Protein AF-A0A165L0L4-F1 (afdb_monomer_lite)

Radius of gyration: 17.37 Å; chains: 1; bounding box: 60×36×44 Å

Organism: NCBI:txid1314781

Secondary structure (DSSP, 8-state):
----------S-TTTS---TTTS--GGGTS-GGGEEEEETTTTEEEEHHHHHHHHHH-TTTS-TT--GGGGTHHHH-B-SS------TT--S-TTB-TTTT--EEEEEGGGS-B-TTSPBPTT-EE-HHHHHHHHHHHHHHHS---

Sequence (146 aa):
PYLRRRRVLTDDIFNAGVDLYSSPTISDKVPIKRLVLRNLTAKEYVRGAELAQDQVCMPDMWPAYWNVGELLPLRVCWSSDDSAGLPEEYEGNITRGPWAGHRFDIVLEEDLPCDGEGSVLPGWTDVSDDVLDDACNLFSALYPKS

Foldseek 3Di:
DDDPDDPPPDDDPPPPPPPVPPPPDVPNVDPLQFKKKAQPFQQEIAGSVLVVVVCVVCVVQDDPPDHPVVLCLLAQAADPDQPPVFAPQQPGRSHHHPCHPTDIDMDTPQPQCDDPVRHRDPRHHYCNVVSVVSSSSRSCRVDPDD

pLDDT: mean 79.68, std 19.67, range [34.53, 97.69]

Structure (mmCIF, N/CA/C/O backbone):
data_AF-A0A165L0L4-F1
#
_entry.id   AF-A0A165L0L4-F1
#
loop_
_atom_site.group_PDB
_atom_site.id
_atom_site.type_symbol
_atom_site.label_atom_id
_atom_site.label_alt_id
_atom_site.label_comp_id
_atom_site.label_asym_id
_atom_site.label_entity_id
_atom_site.label_seq_id
_atom_site.pdbx_PDB_ins_code
_atom_site.Cartn_x
_atom_site.Cartn_y
_atom_site.Cartn_z
_atom_site.occupancy
_atom_site.B_iso_or_equiv
_atom_site.auth_seq_id
_atom_site.auth_comp_id
_atom_site.auth_asym_id
_atom_site.auth_atom_id
_atom_site.pdbx_PDB_model_num
ATOM 1 N N . PRO A 1 1 ? -35.167 2.257 12.611 1.00 39.56 1 PRO A N 1
ATOM 2 C CA . PRO A 1 1 ? -35.179 2.385 11.135 1.00 39.56 1 PRO A CA 1
ATOM 3 C C . PRO A 1 1 ? -34.611 3.748 10.701 1.00 39.56 1 PRO A C 1
ATOM 5 O O . PRO A 1 1 ? -35.348 4.719 10.570 1.00 39.56 1 PRO A O 1
ATOM 8 N N . TYR A 1 2 ? -33.288 3.830 10.540 1.00 34.78 2 TYR A N 1
ATOM 9 C CA . TYR A 1 2 ? -32.606 5.040 10.076 1.00 34.78 2 TYR A CA 1
ATOM 10 C C . TYR A 1 2 ? -32.112 4.815 8.648 1.00 34.78 2 TYR A C 1
ATOM 12 O O . TYR A 1 2 ? -31.130 4.117 8.414 1.00 34.78 2 TYR A O 1
ATOM 20 N N . LEU A 1 3 ? -32.825 5.397 7.686 1.00 42.19 3 LEU A N 1
ATOM 21 C CA . LEU A 1 3 ? -32.387 5.483 6.299 1.00 42.19 3 LEU A CA 1
ATOM 22 C C . LEU A 1 3 ? -31.293 6.556 6.207 1.00 42.19 3 LEU A C 1
ATOM 24 O O . LEU A 1 3 ? -31.588 7.748 6.119 1.00 42.19 3 LEU A O 1
ATOM 28 N N . ARG A 1 4 ? -30.018 6.148 6.211 1.00 42.72 4 ARG A N 1
ATOM 29 C CA . ARG A 1 4 ? -28.939 7.000 5.689 1.00 42.72 4 ARG A CA 1
ATOM 30 C C . ARG A 1 4 ? -29.153 7.117 4.179 1.00 42.72 4 ARG A C 1
ATOM 32 O O . ARG A 1 4 ? -28.944 6.152 3.448 1.00 42.72 4 ARG A O 1
ATOM 39 N N . ARG A 1 5 ? -29.577 8.295 3.710 1.00 38.38 5 ARG A N 1
ATOM 40 C CA . ARG A 1 5 ? -29.551 8.649 2.284 1.00 38.38 5 ARG A CA 1
ATOM 41 C C . ARG A 1 5 ? -28.110 8.508 1.785 1.00 38.38 5 ARG A C 1
ATOM 43 O O . ARG A 1 5 ? -27.276 9.359 2.078 1.00 38.38 5 ARG A O 1
ATOM 50 N N . ARG A 1 6 ? -27.815 7.442 1.035 1.00 40.19 6 ARG A N 1
ATOM 51 C CA . ARG A 1 6 ? -26.648 7.423 0.148 1.00 40.19 6 ARG A CA 1
ATOM 52 C C . ARG A 1 6 ? -26.869 8.517 -0.889 1.00 40.19 6 ARG A C 1
ATOM 54 O O . ARG A 1 6 ? -27.901 8.530 -1.556 1.00 40.19 6 ARG A O 1
ATOM 61 N N . ARG A 1 7 ? -25.918 9.441 -1.006 1.00 34.53 7 ARG A N 1
ATOM 62 C CA . ARG A 1 7 ? -25.837 10.318 -2.171 1.00 34.53 7 ARG A CA 1
ATOM 63 C C . ARG A 1 7 ? -25.427 9.411 -3.334 1.00 34.53 7 ARG A C 1
ATOM 65 O O . ARG A 1 7 ? -24.280 8.991 -3.407 1.00 34.53 7 ARG A O 1
ATOM 72 N N . VAL A 1 8 ? -26.399 9.011 -4.147 1.00 41.75 8 VAL A N 1
ATOM 73 C CA . VAL A 1 8 ? -26.143 8.344 -5.425 1.00 41.75 8 VAL A CA 1
ATOM 74 C C . VAL A 1 8 ? -25.534 9.415 -6.322 1.00 41.75 8 VAL A C 1
ATOM 76 O O . VAL A 1 8 ? -26.198 10.407 -6.617 1.00 41.75 8 VAL A O 1
ATOM 79 N N . LEU A 1 9 ? -24.253 9.268 -6.661 1.00 38.72 9 LEU A N 1
ATOM 80 C CA . LEU A 1 9 ? -23.666 10.009 -7.770 1.00 38.72 9 LEU A CA 1
ATOM 81 C C . LEU A 1 9 ? -24.298 9.422 -9.028 1.00 38.72 9 LEU A C 1
ATOM 83 O O . LEU A 1 9 ? -24.056 8.267 -9.372 1.00 38.72 9 LEU A O 1
ATOM 87 N N . THR A 1 10 ? -25.222 10.184 -9.598 1.00 39.88 10 THR A N 1
ATOM 88 C CA . THR A 1 10 ? -25.907 9.861 -10.840 1.00 39.88 10 THR A CA 1
ATOM 89 C C . THR A 1 10 ? -24.930 9.965 -11.999 1.00 39.88 10 THR A C 1
ATOM 91 O O . THR A 1 10 ? -24.306 11.007 -12.180 1.00 39.88 10 THR A O 1
ATOM 94 N N . ASP A 1 11 ? -24.900 8.864 -12.741 1.00 37.47 11 ASP A N 1
ATOM 95 C CA . ASP A 1 11 ? -24.643 8.732 -14.168 1.00 37.47 11 ASP A CA 1
ATOM 96 C C . ASP A 1 11 ? -23.198 8.953 -14.669 1.00 37.47 11 ASP A C 1
ATOM 98 O O . ASP A 1 11 ? -22.576 9.994 -14.494 1.00 37.47 11 ASP A O 1
ATOM 102 N N . ASP A 1 12 ? -22.702 7.909 -15.347 1.00 39.12 12 ASP A N 1
ATOM 103 C CA . ASP A 1 12 ? -21.625 7.933 -16.348 1.00 39.12 12 ASP A CA 1
ATOM 104 C C . ASP A 1 12 ? -20.142 7.964 -15.929 1.00 39.12 12 ASP A C 1
ATOM 106 O O . ASP A 1 12 ? -19.301 8.448 -16.685 1.00 39.12 12 ASP A O 1
ATOM 110 N N . ILE A 1 13 ? -19.752 7.292 -14.836 1.00 45.41 13 ILE A N 1
ATOM 111 C CA . ILE A 1 13 ? -18.313 7.044 -14.548 1.00 45.41 13 ILE A CA 1
ATOM 112 C C . ILE A 1 13 ? -17.625 6.232 -15.670 1.00 45.41 13 ILE A C 1
ATOM 114 O O . ILE A 1 13 ? -16.432 6.387 -15.901 1.00 45.41 13 ILE A O 1
ATOM 118 N N . PHE A 1 14 ? -18.363 5.383 -16.394 1.00 39.62 14 PHE A N 1
ATOM 119 C CA . PHE A 1 14 ? -17.791 4.550 -17.461 1.00 39.62 14 PHE A CA 1
ATOM 120 C C . PHE A 1 14 ? -17.787 5.209 -18.854 1.00 39.62 14 PHE A C 1
ATOM 122 O O . PHE A 1 14 ? -17.105 4.702 -19.739 1.00 39.62 14 PHE A O 1
ATOM 129 N N . ASN A 1 15 ? -18.519 6.315 -19.060 1.00 39.19 15 ASN A N 1
ATOM 130 C CA . ASN A 1 15 ? -18.666 6.969 -20.374 1.00 39.19 15 ASN A CA 1
ATOM 131 C C . ASN A 1 15 ? -18.042 8.368 -20.440 1.00 39.19 15 ASN A C 1
ATOM 133 O O . ASN A 1 15 ? -17.641 8.809 -21.517 1.00 39.19 15 ASN A O 1
ATOM 137 N N . ALA A 1 16 ? -17.934 9.074 -19.315 1.00 41.84 16 ALA A N 1
ATOM 138 C CA . ALA A 1 16 ? -17.135 10.283 -19.250 1.00 41.84 16 ALA A CA 1
ATOM 139 C C . ALA A 1 16 ? -15.679 9.843 -19.128 1.00 41.84 16 ALA A C 1
ATOM 141 O O . ALA A 1 16 ? -15.254 9.433 -18.051 1.00 41.84 16 ALA A O 1
ATOM 142 N N . GLY A 1 17 ? -14.934 9.867 -20.239 1.00 37.59 17 GLY A N 1
ATOM 143 C CA . GLY A 1 17 ? -13.486 9.687 -20.208 1.00 37.59 17 GLY A CA 1
ATOM 144 C C . GLY A 1 17 ? -12.927 10.554 -19.089 1.00 37.59 17 GLY A C 1
ATOM 145 O O . GLY A 1 17 ? -13.003 11.781 -19.163 1.00 37.59 17 GLY A O 1
ATOM 146 N N . VAL A 1 18 ? -12.482 9.909 -18.010 1.00 45.00 18 VAL A N 1
ATOM 147 C CA . VAL A 1 18 ? -11.891 10.604 -16.877 1.00 45.00 18 VAL A CA 1
ATOM 148 C C . VAL A 1 18 ? -10.649 11.258 -17.450 1.00 45.00 18 VAL A C 1
ATOM 150 O O . VAL A 1 18 ? -9.707 10.566 -17.831 1.00 45.00 18 VAL A O 1
ATOM 153 N N . ASP A 1 19 ? -10.671 12.581 -17.585 1.00 42.56 19 ASP A N 1
ATOM 154 C CA . ASP A 1 19 ? -9.451 13.334 -17.812 1.00 42.56 19 ASP A CA 1
ATOM 155 C C . ASP A 1 19 ? -8.629 13.199 -16.530 1.00 42.56 19 ASP A C 1
ATOM 157 O O . ASP A 1 19 ? -8.782 13.969 -15.577 1.00 42.56 19 ASP A O 1
ATOM 161 N N . LEU A 1 20 ? -7.827 12.132 -16.487 1.00 42.75 20 LEU A N 1
AT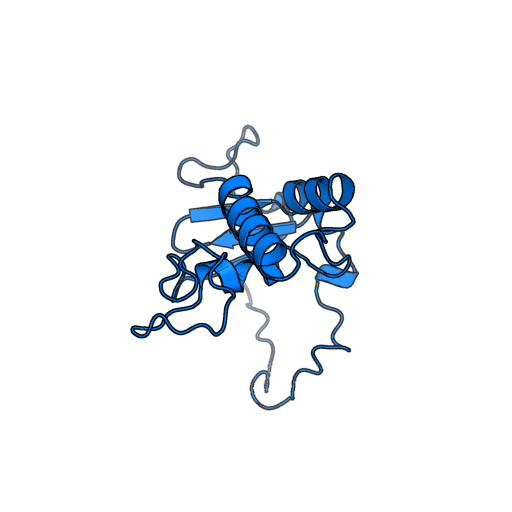OM 162 C CA . LEU A 1 20 ? -6.994 11.751 -15.351 1.00 42.75 20 LEU A CA 1
ATOM 163 C C . LEU A 1 20 ? -6.035 12.885 -14.949 1.00 42.75 20 LEU A C 1
ATOM 165 O O . LEU A 1 20 ? -5.531 12.864 -13.833 1.00 42.75 20 LEU A O 1
ATOM 169 N N . TYR A 1 21 ? -5.826 13.885 -15.817 1.00 42.66 21 TYR A N 1
ATOM 170 C CA . TYR A 1 21 ? -4.948 15.029 -15.576 1.00 42.66 21 TYR A CA 1
ATOM 171 C C . TYR A 1 21 ? -5.663 16.301 -15.094 1.00 42.66 21 TYR A C 1
ATOM 173 O O . TYR A 1 21 ? -4.999 17.181 -14.549 1.00 42.66 21 TYR A O 1
ATOM 181 N N . SER A 1 22 ? -6.986 16.413 -15.263 1.00 43.78 22 SER A N 1
ATOM 182 C CA . SER A 1 22 ? -7.754 17.620 -14.890 1.00 43.78 22 SER A CA 1
ATOM 183 C C . SER A 1 22 ? -8.788 17.389 -13.790 1.00 43.78 22 SER A C 1
ATOM 185 O O . SER A 1 22 ? -9.427 18.342 -13.337 1.00 43.78 22 SER A O 1
ATOM 187 N N . SER A 1 23 ? -8.997 16.145 -13.354 1.00 43.78 23 SER A N 1
ATOM 188 C CA . SER A 1 23 ? -9.835 15.871 -12.190 1.00 43.78 23 SER A CA 1
ATOM 189 C C . SER A 1 23 ? -9.045 16.204 -10.926 1.00 43.78 23 SER A C 1
ATOM 191 O O . SER A 1 23 ? -8.079 15.493 -10.652 1.00 43.78 23 SER A O 1
ATOM 193 N N . PRO A 1 24 ? -9.451 17.205 -10.117 1.00 42.41 24 PRO A N 1
ATOM 194 C CA . PRO A 1 24 ? -8.842 17.408 -8.819 1.00 42.41 24 PRO A CA 1
ATOM 195 C C . PRO A 1 24 ? -9.220 16.203 -7.970 1.00 42.41 24 PRO A C 1
ATOM 197 O O . PRO A 1 24 ? -10.331 16.114 -7.434 1.00 42.41 24 PRO A O 1
ATOM 200 N N . THR A 1 25 ? -8.335 15.216 -7.920 1.00 48.25 25 THR A N 1
ATOM 201 C CA . THR A 1 25 ? -8.504 14.081 -7.028 1.00 48.25 25 THR A CA 1
ATOM 202 C C . THR A 1 25 ? -8.541 14.629 -5.601 1.00 48.25 25 THR A C 1
ATOM 204 O O . THR A 1 25 ? -8.071 15.733 -5.313 1.00 48.25 25 THR A O 1
ATOM 207 N N . ILE A 1 26 ? -9.127 13.878 -4.666 1.00 46.34 26 ILE A N 1
ATOM 208 C CA . ILE A 1 26 ? -9.078 14.214 -3.229 1.00 46.34 26 ILE A CA 1
ATOM 209 C C . ILE A 1 26 ? -7.635 14.561 -2.779 1.00 46.34 26 ILE A C 1
ATOM 211 O O . ILE A 1 26 ? -7.462 15.387 -1.879 1.00 46.34 26 ILE A O 1
ATOM 215 N N . SER A 1 27 ? -6.633 14.008 -3.478 1.00 48.72 27 SER A N 1
ATOM 216 C CA . SER A 1 27 ? -5.196 14.265 -3.341 1.00 48.72 27 SER A CA 1
ATOM 217 C C . SER A 1 27 ? -4.783 15.738 -3.482 1.00 48.72 27 SER A C 1
ATOM 219 O O . SER A 1 27 ? -3.886 16.176 -2.770 1.00 48.72 27 SER A O 1
ATOM 221 N N . ASP A 1 28 ? -5.447 16.550 -4.312 1.00 55.84 28 ASP A N 1
ATOM 222 C CA . ASP A 1 28 ? -4.978 17.925 -4.579 1.00 55.84 28 ASP A CA 1
ATOM 223 C C . ASP A 1 28 ? -5.318 18.917 -3.458 1.00 55.84 28 ASP A C 1
ATOM 225 O O . ASP A 1 28 ? -4.777 20.022 -3.395 1.00 55.84 28 ASP A O 1
ATOM 229 N N . LYS A 1 29 ? -6.250 18.554 -2.567 1.00 65.19 29 LYS A N 1
ATOM 230 C CA . LYS A 1 29 ? -6.736 19.443 -1.495 1.00 65.19 29 LYS A CA 1
ATOM 231 C C . LYS A 1 29 ? -6.357 18.977 -0.099 1.00 65.19 29 LYS A C 1
ATOM 233 O O . LYS A 1 29 ? -6.386 19.782 0.833 1.00 65.19 29 LYS A O 1
ATOM 238 N N . VAL A 1 30 ? -6.035 17.698 0.062 1.00 76.75 30 VAL A N 1
ATOM 239 C CA . VAL A 1 30 ? -5.700 17.104 1.354 1.00 76.75 30 VAL A CA 1
ATOM 240 C C . VAL A 1 30 ? -4.241 16.662 1.318 1.00 76.75 30 VAL A C 1
ATOM 242 O O . VAL A 1 30 ? -3.890 15.847 0.472 1.00 76.75 30 VAL A O 1
ATOM 245 N N . PRO A 1 31 ? -3.385 17.156 2.232 1.00 86.56 31 PRO A N 1
ATOM 246 C CA . PRO A 1 31 ? -1.999 16.708 2.303 1.00 86.56 31 PRO A CA 1
ATOM 247 C C . PRO A 1 31 ? -1.911 15.183 2.430 1.00 86.56 31 PRO A C 1
ATOM 249 O O . PRO A 1 31 ? -2.579 14.623 3.298 1.00 86.56 31 PRO A O 1
ATOM 252 N N . ILE A 1 32 ? -1.045 14.538 1.636 1.00 88.25 32 ILE A N 1
ATOM 253 C CA . ILE A 1 32 ? -0.848 13.072 1.609 1.00 88.25 32 ILE A CA 1
ATOM 254 C C . ILE A 1 32 ? -0.662 12.502 3.017 1.00 88.25 32 ILE A C 1
ATOM 256 O O . ILE A 1 32 ? -1.271 11.495 3.361 1.00 88.25 32 ILE A O 1
ATOM 260 N N . LYS A 1 33 ? 0.081 13.210 3.877 1.00 91.56 33 LYS A N 1
ATOM 261 C CA . LYS A 1 33 ? 0.310 12.822 5.275 1.00 91.56 33 LYS A CA 1
ATOM 262 C C . LYS A 1 33 ? -0.946 12.662 6.140 1.00 91.56 33 LYS A C 1
ATOM 264 O O . LYS A 1 33 ? -0.837 12.199 7.260 1.00 91.56 33 LYS A O 1
ATOM 269 N N . ARG A 1 34 ? -2.111 13.122 5.672 1.00 92.00 34 ARG A N 1
ATOM 270 C CA . ARG A 1 34 ? -3.407 12.972 6.353 1.00 92.00 34 ARG A CA 1
ATOM 271 C C . ARG A 1 34 ? -4.266 11.862 5.755 1.00 92.00 34 ARG A C 1
ATOM 273 O O . ARG A 1 34 ? -5.397 11.694 6.202 1.00 92.00 34 ARG A O 1
ATOM 280 N N . LEU A 1 35 ? -3.790 11.184 4.716 1.00 93.00 35 LEU A N 1
ATOM 281 C CA . LEU A 1 35 ? -4.529 10.154 3.999 1.00 93.00 35 LEU A CA 1
ATOM 282 C C . LEU A 1 35 ? -4.085 8.765 4.446 1.00 93.00 35 LEU A C 1
ATOM 284 O O . LEU A 1 35 ? -2.919 8.542 4.765 1.00 93.00 35 LEU A O 1
ATOM 288 N N . VAL A 1 36 ? -5.018 7.822 4.410 1.00 95.00 36 VAL A N 1
ATOM 289 C CA . VAL A 1 36 ? -4.763 6.400 4.627 1.00 95.00 36 VAL A CA 1
ATOM 290 C C . VAL A 1 36 ? -5.446 5.608 3.521 1.00 95.00 36 VAL A C 1
ATOM 292 O O . VAL A 1 36 ? -6.644 5.780 3.286 1.00 95.00 36 VAL A O 1
ATOM 295 N N . LEU A 1 37 ? -4.694 4.731 2.855 1.00 96.12 37 LEU A N 1
ATOM 296 C CA . LEU A 1 37 ? -5.246 3.705 1.972 1.00 96.12 37 LEU A CA 1
ATOM 297 C C . LEU A 1 37 ? -5.634 2.497 2.824 1.00 96.12 37 LEU A C 1
ATOM 299 O O . LEU A 1 37 ? -4.800 1.969 3.553 1.00 96.12 37 LEU A O 1
ATOM 303 N N . ARG A 1 38 ? -6.878 2.027 2.719 1.00 96.62 38 ARG A N 1
ATOM 304 C CA . ARG A 1 38 ? -7.353 0.857 3.467 1.00 96.62 38 ARG A CA 1
ATOM 305 C C . ARG A 1 38 ? -7.716 -0.281 2.532 1.00 96.62 38 ARG A C 1
ATOM 307 O O . ARG A 1 38 ? -8.568 -0.132 1.660 1.00 96.62 38 ARG A O 1
ATOM 314 N N . ASN A 1 39 ? -7.150 -1.453 2.788 1.00 97.50 39 ASN A N 1
ATOM 315 C CA . ASN A 1 39 ? -7.621 -2.726 2.266 1.00 97.50 39 ASN A CA 1
ATOM 316 C C . ASN A 1 39 ? -8.760 -3.236 3.162 1.00 97.50 39 ASN A C 1
ATOM 318 O O . ASN A 1 39 ? -8.549 -3.834 4.218 1.00 97.50 39 ASN A O 1
ATOM 322 N N . LEU A 1 40 ? -10.004 -3.010 2.739 1.00 96.31 40 LEU A N 1
ATOM 323 C CA . LEU A 1 40 ? -11.197 -3.365 3.510 1.00 96.31 40 LEU A CA 1
ATOM 324 C C . LEU A 1 40 ? -11.420 -4.881 3.613 1.00 96.31 40 LEU A C 1
ATOM 326 O O . LEU A 1 40 ? -12.138 -5.316 4.525 1.00 96.31 40 LEU A O 1
ATOM 330 N N . THR A 1 41 ? -10.862 -5.649 2.667 1.00 96.38 41 THR A N 1
ATOM 331 C CA . THR A 1 41 ? -10.969 -7.112 2.589 1.00 96.38 41 THR A CA 1
ATOM 332 C C . THR A 1 41 ? -10.023 -7.782 3.577 1.00 96.38 41 THR A C 1
ATOM 334 O O . THR A 1 41 ? -10.485 -8.584 4.384 1.00 96.38 41 THR A O 1
ATOM 337 N N . ALA A 1 42 ? -8.738 -7.425 3.542 1.00 96.62 42 ALA A N 1
ATOM 338 C CA . ALA A 1 42 ? -7.714 -8.013 4.405 1.00 96.62 42 ALA A CA 1
ATOM 339 C C . ALA A 1 42 ? -7.581 -7.316 5.766 1.00 96.62 42 ALA A C 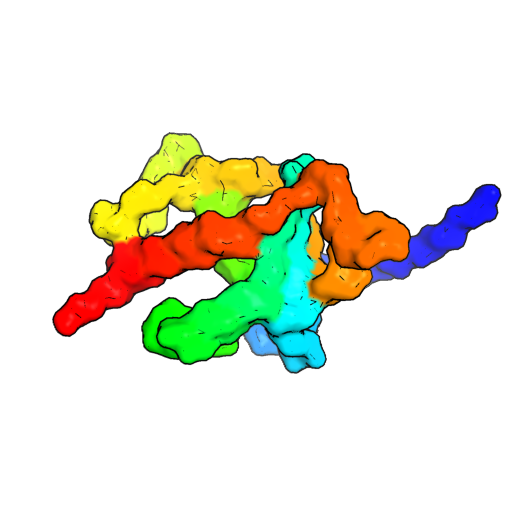1
ATOM 341 O O . ALA A 1 42 ? -6.950 -7.866 6.658 1.00 96.62 42 ALA A O 1
ATOM 342 N N . LYS A 1 43 ? -8.203 -6.138 5.935 1.00 96.69 43 LYS A N 1
ATOM 343 C CA . LYS A 1 43 ? -8.016 -5.260 7.102 1.00 96.69 43 LYS A CA 1
ATOM 344 C C . LYS A 1 43 ? -6.571 -4.787 7.237 1.00 96.69 43 LYS A C 1
ATOM 346 O O . LYS A 1 43 ? -6.008 -4.751 8.317 1.00 96.69 43 LYS A O 1
ATOM 351 N N . GLU A 1 44 ? -5.986 -4.360 6.132 1.00 97.50 44 GLU A N 1
ATOM 352 C CA . GLU A 1 44 ? -4.657 -3.746 6.123 1.00 97.50 44 GLU A CA 1
ATOM 353 C C . GLU A 1 44 ? -4.790 -2.262 5.791 1.00 97.50 44 GLU A C 1
ATOM 355 O O . GLU A 1 44 ? -5.770 -1.850 5.158 1.00 97.50 44 GLU A O 1
ATOM 360 N N . TYR A 1 45 ? -3.826 -1.447 6.199 1.00 97.12 45 TYR A N 1
ATOM 361 C CA . TYR A 1 45 ? -3.797 -0.036 5.844 1.00 97.12 45 TYR A CA 1
ATOM 362 C C . TYR A 1 45 ? -2.378 0.478 5.609 1.00 97.12 45 TYR A C 1
ATOM 364 O O . TYR A 1 45 ? -1.418 -0.042 6.166 1.00 97.12 45 TYR A O 1
ATOM 372 N N . VAL A 1 46 ? -2.273 1.513 4.776 1.00 97.12 46 VAL A N 1
ATOM 373 C CA . VAL A 1 46 ? -1.028 2.218 4.455 1.00 97.12 46 VAL A CA 1
ATOM 374 C C . VAL A 1 46 ? -1.205 3.689 4.794 1.00 97.12 46 VAL A C 1
ATOM 376 O O . VAL A 1 46 ? -2.125 4.346 4.292 1.00 97.12 46 VAL A O 1
ATOM 379 N N . ARG A 1 47 ? -0.333 4.209 5.655 1.00 96.06 47 ARG A N 1
ATOM 380 C CA . ARG A 1 47 ? -0.348 5.599 6.105 1.00 96.06 47 ARG A CA 1
ATOM 381 C C . ARG A 1 47 ? 0.372 6.481 5.096 1.00 96.06 47 ARG A C 1
ATOM 383 O O . ARG A 1 47 ? 1.559 6.322 4.833 1.00 96.06 47 ARG A O 1
ATOM 390 N N . GLY A 1 48 ? -0.323 7.495 4.593 1.00 94.00 48 GLY A N 1
ATOM 391 C CA . GLY A 1 48 ? 0.288 8.520 3.750 1.00 94.00 48 GLY A CA 1
ATOM 392 C C . GLY A 1 48 ? 1.315 9.373 4.495 1.00 94.00 48 GLY A C 1
ATOM 393 O O . GLY A 1 48 ? 2.143 10.016 3.859 1.00 94.00 48 GLY A O 1
ATOM 394 N N . ALA A 1 49 ? 1.294 9.376 5.833 1.00 94.19 49 ALA A N 1
ATOM 395 C CA . ALA A 1 49 ? 2.341 9.990 6.646 1.00 94.19 49 ALA A CA 1
ATOM 396 C C . ALA A 1 49 ? 3.707 9.321 6.431 1.00 94.19 49 ALA A C 1
ATOM 398 O O . ALA A 1 49 ? 4.692 10.040 6.288 1.00 94.19 49 ALA A O 1
ATOM 399 N N . GLU A 1 50 ? 3.746 7.988 6.339 1.00 95.38 50 GLU A N 1
ATOM 400 C CA . GLU A 1 50 ? 4.981 7.234 6.082 1.00 95.38 50 GLU A CA 1
ATOM 401 C C . GLU A 1 50 ? 5.479 7.492 4.656 1.00 95.38 50 GLU A C 1
ATOM 403 O O . GLU A 1 50 ? 6.628 7.873 4.468 1.00 95.38 50 GLU A O 1
ATOM 408 N N . LEU A 1 51 ? 4.586 7.463 3.655 1.00 92.31 51 LEU A N 1
ATOM 409 C CA . LEU A 1 51 ? 4.942 7.834 2.277 1.00 92.31 51 LEU A CA 1
ATOM 410 C C . LEU A 1 51 ? 5.506 9.263 2.188 1.00 92.31 51 LEU A C 1
ATOM 412 O O . LEU A 1 51 ? 6.506 9.509 1.519 1.00 92.31 51 LEU A O 1
ATOM 416 N N . ALA A 1 52 ? 4.865 10.225 2.855 1.00 90.94 52 ALA A N 1
ATOM 417 C CA . ALA A 1 52 ? 5.327 11.610 2.861 1.00 90.94 52 ALA A CA 1
ATOM 418 C C . ALA A 1 52 ? 6.690 11.757 3.559 1.00 90.94 52 ALA A C 1
ATOM 420 O O . ALA A 1 52 ? 7.489 12.608 3.168 1.00 90.94 52 ALA A O 1
ATOM 421 N N . GLN A 1 53 ? 6.957 10.951 4.588 1.00 91.50 53 GLN A N 1
ATOM 422 C CA . GLN A 1 53 ? 8.249 10.914 5.265 1.00 91.50 53 GLN A CA 1
ATOM 423 C C . GLN A 1 53 ? 9.336 10.343 4.344 1.00 91.50 53 GLN A C 1
ATOM 425 O O . GLN A 1 53 ? 10.396 10.957 4.207 1.00 91.50 53 GLN A O 1
ATOM 430 N N . ASP A 1 54 ? 9.047 9.245 3.649 1.00 88.69 54 ASP A N 1
ATOM 431 C CA . ASP A 1 54 ? 9.944 8.630 2.668 1.00 88.69 54 ASP A CA 1
ATOM 432 C C . ASP A 1 54 ? 10.257 9.562 1.494 1.00 88.69 54 ASP A C 1
ATOM 434 O O . ASP A 1 54 ? 11.418 9.713 1.115 1.00 88.69 54 ASP A O 1
ATOM 438 N N . GLN A 1 55 ? 9.258 10.286 0.984 1.00 86.38 55 GLN A N 1
ATOM 439 C CA . GLN A 1 55 ? 9.439 11.319 -0.042 1.00 86.38 55 GLN A CA 1
ATOM 440 C C . GLN A 1 55 ? 10.412 12.424 0.394 1.00 86.38 55 GLN A C 1
ATOM 442 O O . GLN A 1 55 ? 11.177 12.941 -0.420 1.00 86.38 55 GLN A O 1
ATOM 447 N N . VAL A 1 56 ? 10.405 12.794 1.678 1.00 84.81 56 VAL A N 1
ATOM 448 C CA . VAL A 1 56 ? 11.339 13.788 2.232 1.00 84.81 56 VAL A CA 1
ATOM 449 C C . VAL A 1 56 ? 12.738 13.197 2.408 1.00 84.81 56 VAL A C 1
ATOM 451 O O . VAL A 1 56 ? 13.728 13.887 2.162 1.00 84.81 56 VAL A O 1
ATOM 454 N N . CYS A 1 57 ? 12.837 11.938 2.836 1.00 82.12 57 CYS A N 1
ATOM 455 C CA . CYS A 1 57 ? 14.109 11.251 3.052 1.00 82.12 57 CYS A CA 1
ATOM 456 C C . CYS A 1 57 ? 14.806 10.849 1.743 1.00 82.12 57 CYS A C 1
ATOM 458 O O . CYS A 1 57 ? 16.036 10.841 1.686 1.00 82.12 57 CYS A O 1
ATOM 460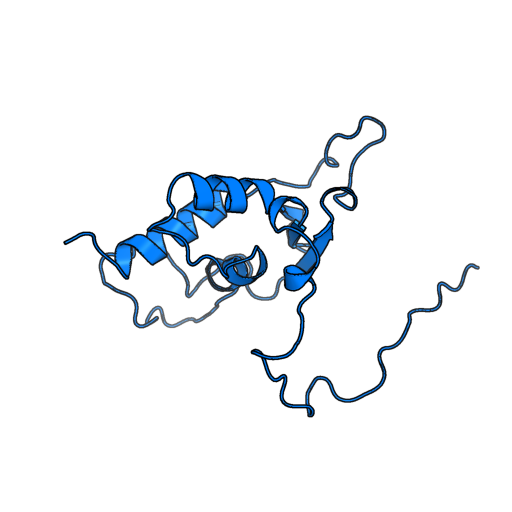 N N . MET A 1 58 ? 14.037 10.538 0.699 1.00 80.62 58 MET A N 1
ATOM 461 C CA . MET A 1 58 ? 14.518 10.041 -0.590 1.00 80.62 58 MET A CA 1
ATOM 462 C C . MET A 1 58 ? 13.871 10.806 -1.763 1.00 80.62 58 MET A C 1
ATOM 464 O O . MET A 1 58 ? 13.156 10.215 -2.573 1.00 80.62 58 MET A O 1
ATOM 468 N N . PRO A 1 59 ? 14.127 12.120 -1.905 1.00 76.88 59 PRO A N 1
ATOM 469 C CA . PRO A 1 59 ? 13.452 12.958 -2.902 1.00 76.88 59 PRO A CA 1
ATOM 470 C C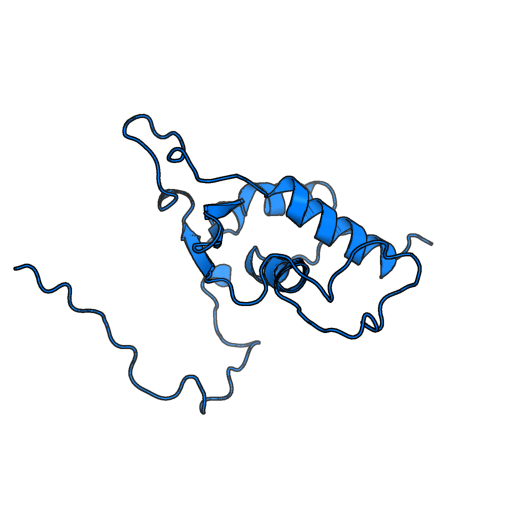 . PRO A 1 59 ? 13.745 12.550 -4.353 1.00 76.88 59 PRO A C 1
ATOM 472 O O . PRO A 1 59 ? 12.925 12.789 -5.233 1.00 76.88 59 PRO A O 1
ATOM 475 N N . ASP A 1 60 ? 14.888 11.907 -4.605 1.00 78.56 60 ASP A N 1
ATOM 476 C CA . ASP A 1 60 ? 15.257 11.403 -5.934 1.00 78.56 60 ASP A CA 1
ATOM 477 C C . ASP A 1 60 ? 14.564 10.070 -6.283 1.00 78.56 60 ASP A C 1
ATOM 479 O O . ASP A 1 60 ? 14.611 9.638 -7.433 1.00 78.56 60 ASP A O 1
ATOM 483 N N . MET A 1 61 ? 13.955 9.401 -5.296 1.00 74.00 61 MET A N 1
ATOM 484 C CA . MET A 1 61 ? 13.312 8.090 -5.449 1.00 74.00 61 MET A CA 1
ATOM 485 C C . MET A 1 61 ? 11.808 8.195 -5.707 1.00 74.00 61 MET A C 1
ATOM 487 O O . MET A 1 61 ? 11.227 7.347 -6.373 1.00 74.00 61 MET A O 1
ATOM 491 N N . TRP A 1 62 ? 11.162 9.235 -5.192 1.00 73.62 62 TRP A N 1
ATOM 492 C CA . TRP A 1 62 ? 9.711 9.336 -5.220 1.00 73.62 62 TRP A CA 1
ATOM 493 C C . TRP A 1 62 ? 9.263 10.504 -6.096 1.00 73.62 62 TRP A C 1
ATOM 495 O O . TRP A 1 62 ? 9.566 11.659 -5.784 1.00 73.62 62 TRP A O 1
ATOM 505 N N . PRO A 1 63 ? 8.490 10.262 -7.169 1.00 70.25 63 PRO A N 1
ATOM 506 C CA . PRO A 1 63 ? 7.878 11.352 -7.908 1.00 70.25 63 PRO A CA 1
ATOM 507 C C . PRO A 1 63 ? 6.968 12.173 -6.987 1.00 70.25 63 PRO A C 1
ATOM 509 O O . PRO A 1 63 ? 6.085 11.628 -6.329 1.00 70.25 63 PRO A O 1
ATOM 512 N N . ALA A 1 64 ? 7.138 13.498 -6.979 1.00 66.81 64 ALA A N 1
ATOM 513 C CA . ALA A 1 64 ? 6.425 14.405 -6.068 1.00 66.81 64 ALA A CA 1
ATOM 514 C C . ALA A 1 64 ? 4.884 14.380 -6.196 1.00 66.81 64 ALA A C 1
ATOM 516 O O . ALA A 1 64 ? 4.187 14.959 -5.368 1.00 66.81 64 ALA A O 1
ATOM 517 N N . TYR A 1 65 ? 4.354 13.747 -7.245 1.00 70.88 65 TYR A N 1
ATOM 518 C CA . TYR A 1 65 ? 2.922 13.604 -7.500 1.00 70.88 65 TYR A CA 1
ATOM 519 C C . TYR A 1 65 ? 2.335 12.264 -7.024 1.00 70.88 65 TYR A C 1
ATOM 521 O O . TYR A 1 65 ? 1.125 12.078 -7.132 1.00 70.88 65 TYR A O 1
ATOM 529 N N . TRP A 1 66 ? 3.144 11.326 -6.517 1.00 79.19 66 TRP A N 1
ATOM 530 C CA . TRP A 1 66 ? 2.623 10.068 -5.973 1.00 79.19 66 TRP A CA 1
ATOM 531 C C . TRP A 1 66 ? 1.897 10.301 -4.651 1.00 79.19 66 TRP A C 1
ATOM 533 O O . TRP A 1 66 ? 2.431 10.933 -3.737 1.00 79.19 66 TRP A O 1
ATOM 543 N N . ASN A 1 67 ? 0.695 9.743 -4.541 1.00 86.12 67 ASN A N 1
ATOM 544 C CA . ASN A 1 67 ? -0.065 9.627 -3.309 1.00 86.12 67 ASN A CA 1
ATOM 545 C C . ASN A 1 67 ? -0.215 8.138 -2.929 1.00 86.12 67 ASN A C 1
ATOM 547 O O . ASN A 1 67 ? 0.386 7.246 -3.528 1.00 86.12 67 ASN A O 1
ATOM 551 N N . VAL A 1 68 ? -0.988 7.852 -1.878 1.00 90.00 68 VAL A N 1
ATOM 552 C CA . VAL A 1 68 ? -1.174 6.473 -1.390 1.00 90.00 68 VAL A CA 1
ATOM 553 C C . VAL A 1 68 ? -1.902 5.566 -2.392 1.00 90.00 68 VAL A C 1
ATOM 555 O O . VAL A 1 68 ? -1.796 4.349 -2.294 1.00 90.00 68 VAL A O 1
ATOM 558 N N . GLY A 1 69 ? -2.640 6.123 -3.356 1.00 91.31 69 GLY A N 1
ATOM 559 C CA . GLY A 1 69 ? -3.337 5.372 -4.399 1.00 91.31 69 GLY A CA 1
ATOM 560 C C . GLY A 1 69 ? -2.396 4.770 -5.442 1.00 91.31 69 GLY A C 1
ATOM 561 O O . GLY A 1 69 ? -2.639 3.659 -5.908 1.00 91.31 69 GLY A O 1
ATOM 562 N N . GLU A 1 70 ? -1.295 5.446 -5.762 1.00 89.31 70 GLU A N 1
ATOM 563 C CA . GLU A 1 70 ? -0.273 4.993 -6.715 1.00 89.31 70 GLU A CA 1
ATOM 564 C C . GLU A 1 70 ? 0.521 3.792 -6.189 1.00 89.31 70 GLU A C 1
ATOM 566 O O . GLU A 1 70 ? 1.219 3.140 -6.960 1.00 89.31 70 GLU A O 1
ATOM 571 N N . LEU A 1 71 ? 0.359 3.441 -4.910 1.00 91.19 71 LEU A N 1
ATOM 572 C CA . LEU A 1 71 ? 0.912 2.223 -4.322 1.00 91.19 71 LEU A CA 1
ATOM 573 C C . LEU A 1 71 ? 0.072 0.972 -4.642 1.00 91.19 71 LEU A C 1
ATOM 575 O O . LEU A 1 71 ? 0.571 -0.147 -4.552 1.00 91.19 71 LEU A O 1
ATOM 579 N N . LEU A 1 72 ? -1.200 1.120 -5.043 1.00 93.50 72 LEU A N 1
ATOM 580 C CA . LEU A 1 72 ? -2.086 -0.020 -5.327 1.00 93.50 72 LEU A CA 1
ATOM 581 C C . LEU A 1 72 ? -1.551 -0.986 -6.398 1.00 93.50 72 LEU A C 1
ATOM 583 O O . LEU A 1 72 ? -1.606 -2.197 -6.154 1.00 93.50 72 LEU A O 1
ATOM 587 N N . PRO A 1 73 ? -1.040 -0.524 -7.562 1.00 90.38 73 PRO A N 1
ATOM 588 C CA . PRO A 1 73 ? -0.560 -1.402 -8.632 1.00 90.38 73 PRO A CA 1
ATOM 589 C C . PRO A 1 73 ? 0.499 -2.415 -8.189 1.00 90.38 73 PRO A C 1
ATOM 591 O O . PRO A 1 73 ? 0.575 -3.490 -8.778 1.00 90.38 73 PRO A O 1
ATOM 594 N N . LEU A 1 74 ? 1.254 -2.115 -7.126 1.00 90.38 74 LEU A N 1
ATOM 595 C CA . LEU A 1 74 ? 2.276 -3.001 -6.562 1.00 90.38 74 LEU A CA 1
ATOM 596 C C . LEU A 1 74 ? 1.691 -4.320 -6.048 1.00 90.38 74 LEU A C 1
ATOM 598 O O . LEU A 1 74 ? 2.380 -5.334 -6.030 1.00 90.38 74 LEU A O 1
ATOM 602 N N . ARG A 1 75 ? 0.415 -4.321 -5.636 1.00 94.75 75 ARG A N 1
ATOM 603 C CA . ARG A 1 75 ? -0.212 -5.478 -4.982 1.00 94.75 75 ARG A CA 1
ATOM 604 C C . ARG A 1 75 ? -1.534 -5.929 -5.594 1.00 94.75 75 ARG A C 1
ATOM 606 O O . ARG A 1 75 ? -1.977 -7.027 -5.271 1.00 94.75 75 ARG A O 1
ATOM 613 N N . VAL A 1 76 ? -2.196 -5.138 -6.444 1.00 95.12 76 VAL A N 1
ATOM 614 C CA . VAL A 1 76 ? -3.504 -5.524 -7.029 1.00 95.12 76 VAL A CA 1
ATOM 615 C C . VAL A 1 76 ? -3.397 -6.273 -8.356 1.00 95.12 76 VAL A C 1
ATOM 617 O O . VAL A 1 76 ? -4.372 -6.897 -8.782 1.00 95.12 76 VAL A O 1
ATOM 620 N N . CYS A 1 77 ? -2.250 -6.187 -9.028 1.00 92.25 77 CYS A N 1
ATOM 621 C CA . CYS A 1 77 ? -2.041 -6.808 -10.326 1.00 92.25 77 CYS A CA 1
ATOM 622 C C . CYS A 1 77 ? -2.095 -8.340 -10.219 1.00 92.25 77 CYS A C 1
ATOM 624 O O . CYS A 1 77 ? -1.546 -8.943 -9.297 1.00 92.25 77 CYS A O 1
ATOM 626 N N . TRP A 1 78 ? -2.785 -8.970 -11.173 1.00 93.75 78 TRP A N 1
ATOM 627 C CA . TRP A 1 78 ? -2.880 -10.423 -11.263 1.00 93.75 78 TRP A CA 1
ATOM 628 C C . TRP A 1 78 ? -2.760 -10.892 -12.711 1.00 93.75 78 TRP A C 1
ATOM 630 O O . TRP A 1 78 ? -3.506 -10.450 -13.583 1.00 93.75 78 TRP A O 1
ATOM 640 N N . SER A 1 79 ? -1.858 -11.836 -12.941 1.00 90.50 79 SER A N 1
ATOM 641 C CA . SER A 1 79 ? -1.659 -12.575 -14.174 1.00 90.50 79 SER A CA 1
ATOM 642 C C . SER A 1 79 ? -1.084 -13.957 -13.848 1.00 90.50 79 SER A C 1
ATOM 644 O O . SER A 1 79 ? -0.288 -14.139 -12.924 1.00 90.50 79 SER A O 1
ATOM 646 N N . SER A 1 80 ? -1.492 -14.969 -14.613 1.00 89.19 80 SER A N 1
ATOM 647 C CA . SER A 1 80 ? -0.857 -16.289 -14.555 1.00 89.19 80 SER A CA 1
ATOM 648 C C . SER A 1 80 ? 0.541 -16.277 -15.175 1.00 89.19 80 SER A C 1
ATOM 650 O O . SER A 1 80 ? 1.386 -17.062 -14.744 1.00 89.19 80 SER A O 1
ATOM 652 N N . ASP A 1 81 ? 0.733 -15.403 -16.166 1.00 87.56 81 ASP A N 1
ATOM 653 C CA . ASP A 1 81 ? 1.994 -15.098 -16.841 1.00 87.56 81 ASP A CA 1
ATOM 654 C C . ASP A 1 81 ? 2.776 -14.071 -16.010 1.00 87.56 81 ASP A C 1
ATOM 656 O O . ASP A 1 81 ? 2.209 -13.055 -15.597 1.00 87.56 81 ASP A O 1
ATOM 660 N N . ASP A 1 82 ? 4.046 -14.360 -15.736 1.00 86.00 82 ASP A N 1
ATOM 661 C CA . ASP A 1 82 ? 4.933 -13.512 -14.942 1.00 86.00 82 ASP A CA 1
ATOM 662 C C . ASP A 1 82 ? 5.604 -12.398 -15.759 1.00 86.00 82 ASP A C 1
ATOM 664 O O . ASP A 1 82 ? 6.221 -11.504 -15.177 1.00 86.00 82 ASP A O 1
ATOM 668 N N . SER A 1 83 ? 5.415 -12.378 -17.081 1.00 85.62 83 SER A N 1
ATOM 669 C CA . SER A 1 83 ? 5.917 -11.315 -17.945 1.00 85.62 83 SER A CA 1
ATOM 670 C C . SER A 1 83 ? 5.237 -9.973 -17.643 1.00 85.62 83 SER A C 1
ATOM 672 O O . SER A 1 83 ? 4.097 -9.719 -18.033 1.00 85.62 83 SER A O 1
ATOM 674 N N . ALA A 1 84 ? 5.959 -9.090 -16.948 1.00 85.56 84 ALA A N 1
ATOM 675 C CA . ALA A 1 84 ? 5.508 -7.739 -16.592 1.00 85.56 84 ALA A CA 1
ATOM 676 C C . ALA A 1 84 ? 6.238 -6.618 -17.356 1.00 85.56 84 ALA A C 1
ATOM 678 O O . ALA A 1 84 ? 5.917 -5.445 -17.180 1.00 85.56 84 ALA A O 1
ATOM 679 N N . GLY A 1 85 ? 7.234 -6.961 -18.184 1.00 87.62 85 GLY A N 1
ATOM 680 C CA . GLY A 1 85 ? 8.098 -5.976 -18.848 1.00 87.62 85 GLY A CA 1
ATOM 681 C C . GLY A 1 85 ? 8.966 -5.165 -17.876 1.00 87.62 85 GLY A C 1
ATOM 682 O O . GLY A 1 85 ? 9.318 -4.029 -18.185 1.00 87.62 85 GLY A O 1
ATOM 683 N N . LEU A 1 86 ? 9.270 -5.729 -16.704 1.00 88.06 86 LEU A N 1
ATOM 684 C CA . LEU A 1 86 ? 10.124 -5.118 -15.687 1.00 88.06 86 LEU A CA 1
ATOM 685 C C . LEU A 1 86 ? 11.591 -5.558 -15.849 1.00 88.06 86 LEU A C 1
ATOM 687 O O . LEU A 1 86 ? 11.834 -6.615 -16.438 1.00 88.06 86 LEU A O 1
ATOM 691 N N . PRO A 1 87 ? 12.557 -4.760 -15.354 1.00 89.00 87 PRO A N 1
ATOM 692 C CA . PRO A 1 87 ? 13.976 -5.122 -15.353 1.00 89.00 87 PRO A CA 1
ATOM 693 C C . PRO A 1 87 ? 14.241 -6.435 -14.603 1.00 89.00 87 PRO A C 1
ATOM 695 O O . PRO A 1 87 ? 13.508 -6.769 -13.672 1.00 89.00 87 PRO A O 1
ATOM 698 N N . GLU A 1 88 ? 15.300 -7.160 -14.980 1.00 86.12 88 GLU A N 1
ATOM 699 C CA . GLU A 1 88 ? 15.680 -8.429 -14.331 1.00 86.12 88 GLU A CA 1
ATOM 700 C C . GLU A 1 88 ? 16.085 -8.234 -12.860 1.00 86.12 88 GLU A C 1
ATOM 702 O O . GLU A 1 88 ? 15.982 -9.157 -12.058 1.00 86.12 88 GLU A O 1
ATOM 707 N N . GLU A 1 89 ? 16.509 -7.023 -12.495 1.00 87.06 89 GLU A N 1
ATOM 708 C CA . GLU A 1 89 ? 16.881 -6.617 -11.141 1.00 87.06 89 GLU A CA 1
ATOM 709 C C . GLU A 1 89 ? 15.673 -6.464 -10.204 1.00 87.06 89 GLU A C 1
ATOM 711 O O . GLU A 1 89 ? 15.842 -6.355 -8.988 1.00 87.06 89 GLU A O 1
ATOM 716 N N . TYR A 1 90 ? 14.448 -6.432 -10.741 1.00 88.00 90 TYR A N 1
ATOM 717 C CA . TYR A 1 90 ? 13.245 -6.411 -9.920 1.00 88.00 90 TYR A CA 1
ATOM 718 C C . TYR A 1 90 ? 12.916 -7.822 -9.421 1.00 88.00 90 TYR A C 1
ATOM 720 O O . TYR A 1 90 ? 12.370 -8.649 -10.147 1.00 88.00 90 TYR A O 1
ATOM 728 N N . GLU A 1 91 ? 13.198 -8.081 -8.144 1.00 81.56 91 GLU A N 1
ATOM 729 C CA . GLU A 1 91 ? 12.949 -9.385 -7.509 1.00 81.56 91 GLU A CA 1
ATOM 730 C C . GLU A 1 91 ? 11.505 -9.562 -6.989 1.00 81.56 91 GLU A C 1
ATOM 732 O O . GLU A 1 91 ? 11.146 -10.619 -6.464 1.00 81.56 91 GLU A O 1
ATOM 737 N N . GLY A 1 92 ? 10.657 -8.536 -7.113 1.00 82.31 92 GLY A N 1
ATOM 738 C CA . GLY A 1 92 ? 9.269 -8.582 -6.654 1.00 82.31 92 GLY A CA 1
ATOM 739 C C . GLY A 1 92 ? 8.333 -9.341 -7.603 1.00 82.31 92 GLY A C 1
ATOM 740 O O . GLY A 1 92 ? 8.609 -9.532 -8.785 1.00 82.31 92 GLY A O 1
ATOM 741 N N . ASN A 1 93 ? 7.167 -9.752 -7.096 1.00 85.25 93 ASN A N 1
ATOM 742 C CA . ASN A 1 93 ? 6.142 -10.430 -7.895 1.00 85.25 93 ASN A CA 1
ATOM 743 C C . ASN A 1 93 ? 4.892 -9.561 -8.064 1.00 85.25 93 ASN A C 1
ATOM 745 O O . ASN A 1 93 ? 3.871 -9.770 -7.405 1.00 85.25 93 ASN A O 1
ATOM 749 N N . ILE A 1 94 ? 4.964 -8.601 -8.987 1.00 89.44 94 ILE A N 1
ATOM 750 C CA . ILE A 1 94 ? 3.843 -7.696 -9.266 1.00 89.44 94 ILE A CA 1
ATOM 751 C C . ILE A 1 94 ? 2.662 -8.415 -9.940 1.00 89.44 94 ILE A C 1
ATOM 753 O O . ILE A 1 94 ? 1.522 -7.986 -9.816 1.00 89.44 94 ILE A O 1
ATOM 757 N N . THR A 1 95 ? 2.901 -9.520 -10.653 1.00 91.25 95 THR A N 1
ATOM 758 C CA . THR A 1 95 ? 1.867 -10.243 -11.416 1.00 91.25 95 THR A CA 1
ATOM 759 C C . THR A 1 95 ? 1.048 -11.197 -10.558 1.00 91.25 95 THR A C 1
ATOM 761 O O . THR A 1 95 ? 0.035 -11.703 -11.021 1.00 91.25 95 THR A O 1
ATOM 764 N N . ARG A 1 96 ? 1.418 -11.452 -9.302 1.00 92.06 96 ARG A N 1
ATOM 765 C CA . ARG A 1 96 ? 0.619 -12.260 -8.365 1.00 92.06 96 ARG A CA 1
ATOM 766 C C . ARG A 1 96 ? 0.390 -11.513 -7.067 1.00 92.06 96 ARG A C 1
ATOM 768 O O . ARG A 1 96 ? 0.623 -12.035 -5.978 1.00 92.06 96 ARG A O 1
ATOM 775 N N . GLY A 1 97 ? -0.083 -10.286 -7.210 1.00 93.56 97 GLY A N 1
ATOM 776 C CA . GLY A 1 97 ? -0.297 -9.386 -6.103 1.00 93.56 97 GLY A CA 1
ATOM 777 C C . GLY A 1 97 ? -1.318 -9.931 -5.086 1.00 93.56 97 GLY A C 1
ATOM 778 O O . GLY A 1 97 ? -2.392 -10.413 -5.472 1.00 93.56 97 GLY A O 1
ATOM 779 N N . PRO A 1 98 ? -1.029 -9.839 -3.773 1.00 95.25 98 PRO A N 1
ATOM 780 C CA . PRO A 1 98 ? -1.886 -10.380 -2.712 1.00 95.25 98 PRO A CA 1
ATOM 781 C C . PRO A 1 98 ? -3.214 -9.626 -2.558 1.00 95.25 98 PRO A C 1
ATOM 783 O O . PRO A 1 98 ? -4.096 -10.065 -1.826 1.00 95.25 98 PRO A O 1
ATOM 786 N N . TRP A 1 99 ? -3.356 -8.477 -3.217 1.00 96.94 99 TRP A N 1
ATOM 787 C CA . TRP A 1 99 ? -4.518 -7.594 -3.153 1.00 96.94 99 TRP A CA 1
ATOM 788 C C . TRP A 1 99 ? -5.429 -7.703 -4.378 1.00 96.94 99 TRP A C 1
ATOM 790 O O . TRP A 1 99 ? -6.390 -6.939 -4.520 1.00 96.94 99 TRP A O 1
ATOM 800 N N . ALA A 1 100 ? -5.158 -8.655 -5.270 1.00 95.38 100 ALA A N 1
ATOM 801 C CA . ALA A 1 100 ? -5.980 -8.904 -6.441 1.00 95.38 100 ALA A CA 1
ATOM 802 C C . ALA A 1 100 ? -7.448 -9.179 -6.059 1.00 95.38 100 ALA A C 1
ATOM 804 O O . ALA A 1 100 ? -7.768 -10.100 -5.309 1.00 95.38 100 ALA A O 1
ATOM 805 N N . GLY A 1 101 ? -8.366 -8.361 -6.583 1.00 95.75 101 GLY A N 1
ATOM 806 C CA . GLY A 1 101 ? -9.806 -8.480 -6.319 1.00 95.75 101 GLY A CA 1
ATOM 807 C C . GLY A 1 101 ? -10.271 -7.980 -4.942 1.00 95.75 101 GLY A C 1
ATOM 808 O O . GLY A 1 101 ? -11.443 -8.149 -4.595 1.00 95.75 101 GLY A O 1
ATOM 809 N N . HIS A 1 102 ? -9.396 -7.360 -4.146 1.00 97.69 102 HIS A N 1
ATOM 810 C CA . HIS A 1 102 ? -9.767 -6.776 -2.856 1.00 97.69 102 HIS A CA 1
ATOM 811 C C . HIS A 1 102 ? -10.526 -5.447 -3.009 1.00 97.69 102 HIS A C 1
ATOM 813 O O . HIS A 1 102 ? -10.607 -4.854 -4.085 1.00 97.69 102 HIS A O 1
ATOM 819 N N . ARG A 1 103 ? -11.130 -4.983 -1.907 1.00 97.44 103 ARG A N 1
ATOM 820 C CA . ARG A 1 103 ? -11.866 -3.712 -1.845 1.00 97.44 103 ARG A CA 1
ATOM 821 C C . ARG A 1 103 ? -11.050 -2.663 -1.108 1.00 97.44 103 ARG A C 1
ATOM 823 O O . ARG A 1 103 ? -10.583 -2.937 -0.005 1.00 97.44 103 ARG A O 1
ATOM 830 N N . PHE A 1 104 ? -10.984 -1.463 -1.677 1.00 96.25 104 PHE A N 1
ATOM 831 C CA . PHE A 1 104 ? -10.174 -0.360 -1.168 1.00 96.25 104 PHE A CA 1
ATOM 832 C C . PHE A 1 104 ? -10.976 0.925 -1.012 1.00 96.25 104 PHE A C 1
ATOM 834 O O . PHE A 1 104 ? -11.935 1.162 -1.750 1.00 96.25 104 PHE A O 1
ATOM 841 N N . ASP A 1 105 ? -10.544 1.766 -0.081 1.00 94.88 105 ASP A N 1
ATOM 842 C CA . ASP A 1 105 ? -10.853 3.190 -0.066 1.00 94.88 105 ASP A CA 1
ATOM 843 C C . ASP A 1 105 ? -9.650 4.005 0.431 1.00 94.88 105 ASP A C 1
ATOM 845 O O . ASP A 1 105 ? -8.715 3.464 1.023 1.00 94.88 105 ASP A O 1
ATOM 849 N N . ILE A 1 106 ? -9.663 5.307 0.141 1.00 93.81 106 ILE A N 1
ATOM 850 C CA . ILE A 1 106 ? -8.715 6.279 0.688 1.00 93.81 106 ILE A CA 1
ATOM 851 C C . ILE A 1 106 ? -9.524 7.235 1.552 1.00 93.81 106 ILE A C 1
ATOM 853 O O . ILE A 1 106 ? -10.499 7.830 1.085 1.00 93.81 106 ILE A O 1
ATOM 857 N N . VAL A 1 107 ? -9.135 7.360 2.814 1.00 91.56 107 VAL A N 1
ATOM 858 C CA . VAL A 1 107 ? -9.832 8.179 3.812 1.00 91.56 107 VAL A CA 1
ATOM 859 C C . VAL A 1 107 ? -8.855 9.072 4.561 1.00 91.56 107 VAL A C 1
ATOM 861 O O . VAL A 1 107 ? -7.644 8.971 4.364 1.00 91.56 107 VAL A O 1
ATOM 864 N N . LEU A 1 108 ? -9.372 9.959 5.412 1.00 91.00 108 LEU A N 1
ATOM 865 C CA . LEU A 1 108 ? -8.526 10.676 6.354 1.00 91.00 108 LEU A CA 1
ATOM 866 C C . LEU A 1 108 ? -8.017 9.714 7.433 1.00 91.00 108 LEU A C 1
ATOM 868 O O . LEU A 1 108 ? -8.701 8.763 7.800 1.00 91.00 108 LEU A O 1
ATOM 872 N N . GLU A 1 109 ? -6.839 9.986 7.981 1.00 89.56 109 GLU A N 1
ATOM 873 C CA . GLU A 1 109 ? -6.263 9.187 9.070 1.00 89.56 109 GLU A CA 1
ATOM 874 C C . GLU A 1 109 ? -7.173 9.140 10.308 1.00 89.56 109 GLU A C 1
ATOM 876 O O . GLU A 1 109 ? -7.293 8.102 10.950 1.00 89.56 109 GLU A O 1
ATOM 881 N N . GLU A 1 110 ? -7.913 10.218 10.577 1.00 87.44 110 GLU A N 1
ATOM 882 C CA . GLU A 1 110 ? -8.922 10.282 11.646 1.00 87.44 110 GLU A CA 1
ATOM 883 C C . GLU A 1 110 ? -10.130 9.346 11.427 1.00 87.44 110 GLU A C 1
ATOM 885 O O . GLU A 1 110 ? -10.856 9.054 12.375 1.00 87.44 110 GLU A O 1
ATOM 890 N N . ASP A 1 111 ? -10.335 8.850 10.200 1.00 88.44 111 ASP A N 1
ATOM 891 C CA . ASP A 1 111 ? -11.370 7.868 9.855 1.00 88.44 111 ASP A CA 1
ATOM 892 C C . ASP A 1 111 ? -10.858 6.415 9.926 1.00 88.44 111 ASP A C 1
ATOM 894 O O . ASP A 1 111 ? -11.602 5.472 9.604 1.00 88.44 111 ASP A O 1
ATOM 898 N N . LEU A 1 112 ? -9.590 6.202 10.301 1.00 89.62 112 LEU A N 1
ATOM 899 C CA . LEU A 1 112 ? -9.078 4.867 10.579 1.00 89.62 112 LEU A CA 1
ATOM 900 C C . LEU A 1 112 ? -9.841 4.296 11.786 1.00 89.62 112 LEU A C 1
ATOM 902 O O . LEU A 1 112 ? -10.060 5.007 12.767 1.00 89.62 112 LEU A O 1
ATOM 906 N N . PRO A 1 113 ? -10.321 3.041 11.737 1.00 85.94 113 PRO A N 1
ATOM 907 C CA . PRO A 1 113 ? -11.102 2.509 12.842 1.00 85.94 113 PRO A CA 1
ATOM 908 C C . PRO A 1 113 ? -10.234 2.416 14.097 1.00 85.94 113 PRO A C 1
ATOM 910 O O . PRO A 1 113 ? -9.312 1.608 14.121 1.00 85.94 113 PRO A O 1
ATOM 913 N N . CYS A 1 114 ? -10.560 3.195 15.129 1.00 87.94 114 CYS A N 1
ATOM 914 C CA . CYS A 1 114 ? -9.879 3.178 16.423 1.00 87.94 114 CYS A CA 1
ATOM 915 C C . CYS A 1 114 ? -10.819 2.766 17.566 1.00 87.94 114 CYS A C 1
ATOM 917 O O . CYS A 1 114 ? -12.045 2.865 17.457 1.00 87.94 114 CYS A O 1
ATOM 919 N N . ASP A 1 115 ? -10.239 2.283 18.661 1.00 85.06 115 ASP A N 1
ATOM 920 C CA . ASP A 1 115 ? -10.931 2.074 19.927 1.00 85.06 115 ASP A CA 1
ATOM 921 C C . ASP A 1 115 ? -11.160 3.400 20.679 1.00 85.06 115 ASP A C 1
ATOM 923 O O . ASP A 1 115 ? -10.836 4.490 20.202 1.00 85.06 115 ASP A O 1
ATOM 927 N N . GLY A 1 116 ? -11.765 3.320 21.868 1.00 77.38 116 GLY A N 1
ATOM 928 C CA . GLY A 1 116 ? -12.037 4.498 22.698 1.00 77.38 116 GLY A CA 1
ATOM 929 C C . GLY A 1 116 ? -10.785 5.197 23.242 1.00 77.38 116 GLY A C 1
ATOM 930 O O . GLY A 1 116 ? -10.902 6.305 23.762 1.00 77.38 116 GLY A O 1
ATOM 931 N N . GLU A 1 117 ? -9.613 4.572 23.125 1.00 81.62 117 GLU A N 1
ATOM 932 C CA . GLU A 1 117 ? -8.317 5.078 23.587 1.00 81.62 117 GLU A CA 1
ATOM 933 C C . GLU A 1 117 ? -7.500 5.683 22.430 1.00 81.62 117 GLU A C 1
ATOM 935 O O . GLU A 1 117 ? -6.441 6.267 22.658 1.00 81.62 117 GLU A O 1
ATOM 940 N N . GLY A 1 118 ? -8.020 5.613 21.197 1.00 79.75 118 GLY A N 1
ATOM 941 C CA . GLY A 1 118 ? -7.390 6.152 19.992 1.00 79.75 118 GLY A CA 1
ATOM 942 C C . GLY A 1 118 ? -6.427 5.183 19.308 1.00 79.75 118 GLY A C 1
ATOM 943 O O . GLY A 1 118 ? -5.803 5.563 18.318 1.00 79.75 118 GLY A O 1
ATOM 944 N N . SER A 1 119 ? -6.324 3.941 19.787 1.00 83.62 119 SER A N 1
ATOM 945 C CA . SER A 1 119 ? -5.527 2.899 19.137 1.00 83.62 119 SER A CA 1
ATOM 946 C C . SER A 1 119 ? -6.312 2.291 17.985 1.00 83.62 119 SER A C 1
ATOM 948 O O . SER A 1 119 ? -7.520 2.089 18.092 1.00 83.62 119 SER A O 1
ATOM 950 N N . VAL A 1 120 ? -5.640 1.967 16.880 1.00 86.81 120 VAL A N 1
ATOM 951 C CA . VAL A 1 120 ? -6.285 1.301 15.742 1.00 86.81 120 VAL A CA 1
ATOM 952 C C . VAL A 1 120 ? -6.912 -0.019 16.204 1.00 86.81 120 VAL A C 1
ATOM 954 O O . VAL A 1 120 ? -6.304 -0.778 16.959 1.00 86.81 120 VAL A O 1
ATOM 957 N N . LEU A 1 121 ? -8.151 -0.278 15.776 1.00 83.94 121 LEU A N 1
ATOM 958 C CA . LEU A 1 121 ? -8.938 -1.422 16.223 1.00 83.94 121 LEU A CA 1
ATOM 959 C C . LEU A 1 121 ? -8.171 -2.739 16.019 1.00 83.94 121 LEU A C 1
ATOM 961 O O . LEU A 1 121 ? -7.605 -2.952 14.940 1.00 83.94 121 LEU A O 1
ATOM 965 N N . PRO A 1 122 ? -8.246 -3.674 16.987 1.00 80.88 122 PRO A N 1
ATOM 966 C CA . PRO A 1 122 ? -7.674 -5.005 16.841 1.00 80.88 122 PRO A CA 1
ATOM 967 C C . PRO A 1 122 ? -8.137 -5.679 15.545 1.00 80.88 122 PRO A C 1
ATOM 969 O O . PRO A 1 122 ? -9.335 -5.744 15.255 1.00 80.88 122 PRO A O 1
ATOM 972 N N . GLY A 1 123 ? -7.179 -6.189 14.772 1.00 87.56 123 GLY A N 1
ATOM 973 C CA . GLY A 1 123 ? -7.427 -6.847 13.489 1.00 87.56 123 GLY A CA 1
ATOM 974 C C . GLY A 1 123 ? -7.206 -5.966 12.263 1.00 87.56 123 GLY A C 1
ATOM 975 O O . GLY A 1 123 ? -7.333 -6.489 11.163 1.00 87.56 123 GLY A O 1
ATOM 976 N N . TRP A 1 124 ? -6.868 -4.682 12.430 1.00 95.94 124 TRP A N 1
ATOM 977 C CA . TRP A 1 124 ? -6.244 -3.904 11.362 1.00 95.94 124 TRP A CA 1
ATOM 978 C C . TRP A 1 124 ? -4.719 -3.950 11.469 1.00 95.94 124 TRP A C 1
ATOM 980 O O . TRP A 1 124 ? -4.174 -3.807 12.562 1.00 95.94 124 TRP A O 1
ATOM 990 N N . THR A 1 125 ? -4.042 -4.122 10.338 1.00 96.50 125 THR A N 1
ATOM 991 C CA . THR A 1 125 ? -2.579 -4.215 10.260 1.00 96.50 125 THR A CA 1
ATOM 992 C C . THR A 1 125 ? -2.016 -3.046 9.464 1.00 96.50 125 THR A C 1
ATOM 994 O O . THR A 1 125 ? -2.448 -2.802 8.337 1.00 96.50 125 THR A O 1
ATOM 997 N N . ASP A 1 126 ? -1.056 -2.331 10.050 1.00 96.69 126 ASP A N 1
ATOM 998 C CA . ASP A 1 126 ? -0.244 -1.364 9.315 1.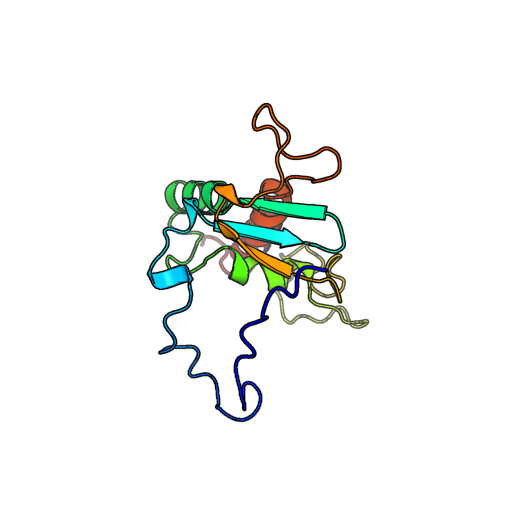00 96.69 126 ASP A CA 1
ATOM 999 C C . ASP A 1 126 ? 0.736 -2.123 8.421 1.00 96.69 126 ASP A C 1
ATOM 1001 O O . ASP A 1 126 ? 1.539 -2.906 8.924 1.00 96.69 126 ASP A O 1
ATOM 1005 N N . VAL A 1 127 ? 0.645 -1.911 7.114 1.00 97.62 127 VAL A N 1
ATOM 1006 C CA . VAL A 1 127 ? 1.538 -2.517 6.114 1.00 97.62 127 VAL A CA 1
ATOM 1007 C C . VAL A 1 127 ? 2.278 -1.442 5.323 1.00 97.62 127 VAL A C 1
ATOM 1009 O O . VAL A 1 127 ? 2.664 -1.670 4.179 1.00 97.62 127 VAL A O 1
ATOM 1012 N N . SER A 1 128 ? 2.424 -0.243 5.903 1.00 96.56 128 SER A N 1
ATOM 1013 C CA . SER A 1 128 ? 3.085 0.887 5.245 1.00 96.56 128 SER A CA 1
ATOM 1014 C C . SER A 1 128 ? 4.501 0.526 4.812 1.00 96.56 128 SER A C 1
ATOM 1016 O O . SER A 1 128 ? 4.793 0.645 3.628 1.00 96.56 128 SER A O 1
ATOM 1018 N N . ASP A 1 129 ? 5.321 0.005 5.726 1.00 96.25 129 ASP A N 1
ATOM 1019 C CA . ASP A 1 129 ? 6.717 -0.353 5.448 1.00 96.25 129 ASP A CA 1
ATOM 1020 C C . ASP A 1 129 ? 6.813 -1.379 4.314 1.00 96.25 129 ASP A C 1
ATOM 1022 O O . ASP A 1 129 ? 7.490 -1.129 3.324 1.00 96.25 129 ASP A O 1
ATOM 1026 N N . ASP A 1 130 ? 6.044 -2.474 4.378 1.00 95.62 130 ASP A N 1
ATOM 1027 C CA . ASP A 1 130 ? 6.100 -3.513 3.343 1.00 95.62 130 ASP A CA 1
ATOM 1028 C C . ASP A 1 130 ? 5.724 -2.971 1.948 1.00 95.62 130 ASP A C 1
ATOM 1030 O O . ASP A 1 130 ? 6.266 -3.399 0.931 1.00 95.62 130 ASP A O 1
ATOM 1034 N N . VAL A 1 131 ? 4.741 -2.066 1.876 1.00 94.69 131 VAL A N 1
ATOM 1035 C CA . VAL A 1 131 ? 4.275 -1.494 0.602 1.00 94.69 131 VAL A CA 1
ATOM 1036 C C . VAL A 1 131 ? 5.250 -0.438 0.079 1.00 94.69 131 VAL A C 1
ATOM 1038 O O . VAL A 1 131 ? 5.446 -0.333 -1.133 1.00 94.69 131 VAL A O 1
ATOM 1041 N N . LEU A 1 132 ? 5.856 0.349 0.969 1.00 93.25 132 LEU A N 1
ATOM 1042 C CA . LEU A 1 132 ? 6.887 1.315 0.599 1.00 93.25 132 LEU A CA 1
ATOM 1043 C C . LEU A 1 132 ? 8.163 0.599 0.146 1.00 93.25 132 LEU A C 1
ATOM 1045 O O . LEU A 1 132 ? 8.740 1.000 -0.859 1.00 93.25 132 LEU A O 1
ATOM 1049 N N . ASP A 1 133 ? 8.531 -0.514 0.777 1.00 92.44 133 ASP A N 1
ATOM 1050 C CA . ASP A 1 133 ? 9.630 -1.372 0.334 1.00 92.44 133 ASP A CA 1
ATOM 1051 C C . ASP A 1 133 ? 9.369 -1.944 -1.068 1.00 92.44 133 ASP A C 1
ATOM 1053 O O . ASP A 1 133 ? 10.249 -1.881 -1.930 1.00 92.44 133 ASP A O 1
ATOM 1057 N N . ASP A 1 134 ? 8.153 -2.432 -1.353 1.00 91.94 134 ASP A N 1
ATOM 1058 C CA . ASP A 1 134 ? 7.773 -2.880 -2.703 1.00 91.94 134 ASP A CA 1
ATOM 1059 C C . ASP A 1 134 ? 7.961 -1.766 -3.748 1.00 91.94 134 ASP A C 1
ATOM 1061 O O . ASP A 1 134 ? 8.464 -2.008 -4.853 1.00 91.94 134 ASP A O 1
ATOM 1065 N N . ALA A 1 135 ? 7.570 -0.537 -3.402 1.00 90.56 135 ALA A N 1
ATOM 1066 C CA . ALA A 1 135 ? 7.695 0.630 -4.268 1.00 90.56 135 ALA A CA 1
ATOM 1067 C C . ALA A 1 135 ? 9.163 1.029 -4.484 1.00 90.56 135 ALA A C 1
ATOM 1069 O O . ALA A 1 135 ? 9.579 1.251 -5.624 1.00 90.56 135 ALA A O 1
ATOM 1070 N N . CYS A 1 136 ? 9.952 1.075 -3.409 1.00 89.06 136 CYS A N 1
ATOM 1071 C CA . CYS A 1 136 ? 11.384 1.362 -3.426 1.00 89.06 136 CYS A CA 1
ATOM 1072 C C . CYS A 1 136 ? 12.146 0.340 -4.275 1.00 89.06 136 CYS A C 1
ATOM 1074 O O . CYS A 1 136 ? 12.994 0.723 -5.087 1.00 89.06 136 CYS A O 1
ATOM 1076 N N . ASN A 1 137 ? 11.817 -0.948 -4.137 1.00 89.94 137 ASN A N 1
ATOM 1077 C CA . ASN A 1 137 ? 12.396 -2.032 -4.929 1.00 89.94 137 ASN A CA 1
ATOM 1078 C C . ASN A 1 137 ? 12.068 -1.873 -6.417 1.00 89.94 137 ASN A C 1
ATOM 1080 O O . ASN A 1 137 ? 12.966 -1.938 -7.258 1.00 89.94 137 ASN A O 1
ATOM 1084 N N . LEU A 1 138 ? 10.801 -1.598 -6.753 1.00 88.44 138 LEU A N 1
ATOM 1085 C CA . LEU A 1 138 ? 10.389 -1.354 -8.137 1.00 88.44 138 LEU A CA 1
ATOM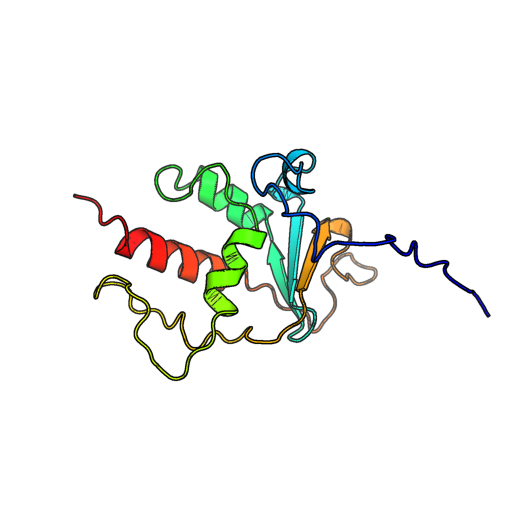 1086 C C . LEU A 1 138 ? 11.106 -0.140 -8.736 1.00 88.44 138 LEU A C 1
ATOM 1088 O O . LEU A 1 138 ? 11.641 -0.214 -9.843 1.00 88.44 138 LEU A O 1
ATOM 1092 N N . PHE A 1 139 ? 11.129 0.978 -8.012 1.00 87.25 139 PHE A N 1
ATOM 1093 C CA . PHE A 1 139 ? 11.738 2.209 -8.501 1.00 87.25 139 PHE A CA 1
ATOM 1094 C C . PHE A 1 139 ? 13.250 2.055 -8.690 1.00 87.25 139 PHE A C 1
ATOM 1096 O O . PHE A 1 139 ? 13.782 2.461 -9.722 1.00 87.25 139 PHE A O 1
ATOM 1103 N N . SER A 1 140 ? 13.935 1.428 -7.731 1.00 87.06 140 SER A N 1
ATOM 1104 C CA . SER A 1 140 ? 15.383 1.204 -7.797 1.00 87.06 140 SER A CA 1
ATOM 1105 C C . SER A 1 140 ? 15.779 0.301 -8.966 1.00 87.06 140 SER A C 1
ATOM 1107 O O . SER A 1 140 ? 16.813 0.541 -9.585 1.00 87.06 140 SER A O 1
ATOM 1109 N N . ALA A 1 141 ? 14.951 -0.694 -9.304 1.00 88.31 141 ALA A N 1
ATOM 1110 C CA . ALA A 1 141 ? 15.164 -1.536 -10.478 1.00 88.31 141 ALA A CA 1
ATOM 1111 C C . ALA A 1 141 ? 14.955 -0.766 -11.795 1.00 88.31 141 ALA A C 1
ATOM 1113 O O . ALA A 1 141 ? 15.718 -0.938 -12.740 1.00 88.31 141 ALA A O 1
ATOM 1114 N N . LEU A 1 142 ? 13.941 0.106 -11.866 1.00 85.69 142 LEU A N 1
ATOM 1115 C CA . LEU A 1 142 ? 13.644 0.904 -13.066 1.00 85.69 142 LEU A CA 1
ATOM 1116 C C . LEU A 1 142 ? 14.655 2.029 -13.314 1.00 85.69 142 LEU A C 1
ATOM 1118 O O . LEU A 1 142 ? 14.916 2.385 -14.465 1.00 85.69 142 LEU A O 1
ATOM 1122 N N . TYR A 1 143 ? 15.212 2.593 -12.244 1.00 84.62 143 TYR A N 1
ATOM 1123 C CA . TYR A 1 143 ? 16.130 3.727 -12.289 1.00 84.62 143 TYR A CA 1
ATOM 1124 C C . TYR A 1 143 ? 17.394 3.424 -11.475 1.00 84.62 143 TYR A C 1
ATOM 1126 O O . TYR A 1 143 ? 17.635 4.056 -10.439 1.00 84.62 143 TYR A O 1
ATOM 1134 N N . PRO A 1 144 ? 18.220 2.461 -11.921 1.00 78.88 144 PRO A N 1
ATOM 1135 C CA . PRO A 1 144 ? 19.455 2.132 -11.231 1.00 78.88 144 PRO A CA 1
ATOM 1136 C C . PRO A 1 144 ? 20.360 3.366 -11.192 1.00 78.88 144 PRO A C 1
ATOM 1138 O O . PRO A 1 144 ? 20.546 4.057 -12.198 1.00 78.88 144 PRO A O 1
ATOM 1141 N N . LYS A 1 145 ? 20.920 3.663 -10.015 1.00 72.81 145 LYS A N 1
ATOM 1142 C CA . LYS A 1 145 ? 21.885 4.759 -9.870 1.00 72.81 145 LYS A CA 1
ATOM 1143 C C . LYS A 1 145 ? 23.113 4.441 -10.731 1.00 72.81 145 LYS A C 1
ATOM 1145 O O . LYS A 1 145 ? 23.746 3.408 -10.527 1.00 72.81 145 LYS A O 1
ATOM 1150 N N . SER A 1 146 ? 23.396 5.319 -11.694 1.00 58.88 146 SER A N 1
ATOM 1151 C CA . SER A 1 146 ? 24.548 5.256 -12.607 1.00 58.88 146 SER A CA 1
ATOM 1152 C C . SER A 1 146 ? 25.883 5.388 -11.889 1.00 58.88 146 SER A C 1
ATOM 1154 O O . SER A 1 146 ? 25.954 6.280 -11.009 1.00 58.88 146 SER A O 1
#